Protein AF-A0A935LG95-F1 (afdb_monomer_lite)

Secondary structure (DSSP, 8-state):
----HHHHHTS-HHHHHT--HHHHTT--HHHHHT--HHHHHT--HHHHTTS-HHHHHT--HHHHHTS-HHHHHHHHHHHTS----S--TT-------SS-HHHHHHHHHHTTTTT--

Radius of gyration: 17.66 Å; chains: 1; bounding box: 37×42×43 Å

pLDDT: mean 70.9, std 18.48, range [40.0, 91.5]

Foldseek 3Di:
DADDLVNQQVDDLVVLLVDDLVVLLPHDLSNLCSHDLSNLLSHDLSNVLSHDPSNVVSHDPSNVVSHDPNSVLSNVVVVPQDPDDPDDPPDPPDDPPDDCPVPSVVVVVVVVPPPDD

Sequence (117 aa):
MRWTTAQIQAMETTDVAAFKTTQVAKLTTDQVASLTTDQIGVLKTAQLAALTTDQVAALTTDQVVALTSVQVAGLTTKGSECADDGTNPGDGDGGHCGAQDAQVAALTTDQGAALTT

Structure (mmCIF, N/CA/C/O backbone):
data_AF-A0A935LG95-F1
#
_entry.id   AF-A0A935LG95-F1
#
loop_
_atom_site.group_PDB
_atom_site.id
_atom_site.type_symbol
_atom_site.label_atom_id
_atom_site.label_alt_id
_atom_site.label_comp_id
_atom_site.label_asym_id
_atom_site.label_entity_id
_atom_site.label_seq_id
_atom_site.pdbx_PDB_ins_code
_atom_site.Cartn_x
_atom_site.Cartn_y
_atom_site.Cartn_z
_atom_site.occupancy
_atom_site.B_iso_or_equiv
_atom_site.auth_seq_id
_atom_site.auth_comp_id
_atom_site.auth_asym_id
_atom_site.auth_atom_id
_atom_site.pdbx_PDB_model_num
ATOM 1 N N . MET A 1 1 ? 14.285 -6.088 -9.999 1.00 57.53 1 MET A N 1
ATOM 2 C CA . MET A 1 1 ? 13.122 -6.850 -10.499 1.00 57.53 1 MET A CA 1
ATOM 3 C C . MET A 1 1 ? 12.017 -5.845 -10.756 1.00 57.53 1 MET A C 1
ATOM 5 O O . MET A 1 1 ? 11.739 -5.072 -9.852 1.00 57.53 1 MET A O 1
ATOM 9 N N . ARG A 1 2 ? 11.477 -5.775 -11.976 1.00 66.44 2 ARG A N 1
ATOM 10 C CA . ARG A 1 2 ? 10.345 -4.899 -12.311 1.00 66.44 2 ARG A CA 1
ATOM 11 C C . ARG A 1 2 ? 9.145 -5.804 -12.559 1.00 66.44 2 ARG A C 1
ATOM 13 O O . ARG A 1 2 ? 9.140 -6.518 -13.555 1.00 66.44 2 ARG A O 1
ATOM 20 N N . TRP A 1 3 ? 8.190 -5.818 -11.636 1.00 80.56 3 TRP A N 1
ATOM 21 C CA . TRP A 1 3 ? 6.910 -6.491 -11.844 1.00 80.56 3 TRP A CA 1
ATOM 22 C C . TRP A 1 3 ? 6.028 -5.642 -12.766 1.00 80.56 3 TRP A C 1
ATOM 24 O O . TRP A 1 3 ? 6.158 -4.419 -12.828 1.00 80.56 3 TRP A O 1
ATOM 34 N N . THR A 1 4 ? 5.151 -6.265 -13.533 1.00 87.88 4 THR A N 1
ATOM 35 C CA . THR A 1 4 ? 4.097 -5.545 -14.261 1.00 87.88 4 THR A CA 1
ATOM 36 C C . THR A 1 4 ? 2.832 -5.507 -13.413 1.00 87.88 4 THR A C 1
ATOM 38 O O . THR A 1 4 ? 2.649 -6.348 -12.537 1.00 87.88 4 THR A O 1
ATOM 41 N N . THR A 1 5 ? 1.941 -4.555 -13.673 1.00 87.12 5 THR A N 1
ATOM 42 C CA . THR A 1 5 ? 0.647 -4.461 -12.978 1.00 87.12 5 THR A CA 1
ATOM 43 C C . THR A 1 5 ? -0.181 -5.738 -13.149 1.00 87.12 5 THR A C 1
ATOM 45 O O . THR A 1 5 ? -0.738 -6.243 -12.184 1.00 87.12 5 THR A O 1
ATOM 48 N N . ALA A 1 6 ? -0.156 -6.342 -14.342 1.00 86.56 6 ALA A N 1
ATOM 49 C CA . ALA A 1 6 ? -0.793 -7.632 -14.607 1.00 86.56 6 ALA A CA 1
ATOM 50 C C . ALA A 1 6 ? -0.173 -8.788 -13.802 1.00 86.56 6 ALA A C 1
ATOM 52 O O . ALA A 1 6 ? -0.890 -9.666 -13.336 1.00 86.56 6 ALA A O 1
ATOM 53 N N . GLN A 1 7 ? 1.151 -8.789 -13.615 1.00 87.94 7 GLN A N 1
ATOM 54 C CA . GLN A 1 7 ? 1.803 -9.795 -12.775 1.00 87.94 7 GLN A CA 1
ATOM 55 C C . GLN A 1 7 ? 1.410 -9.641 -11.311 1.00 87.94 7 GLN A C 1
ATOM 57 O O . GLN A 1 7 ? 1.156 -10.657 -10.684 1.00 87.94 7 GLN A O 1
ATOM 62 N N . ILE A 1 8 ? 1.329 -8.409 -10.795 1.00 87.81 8 I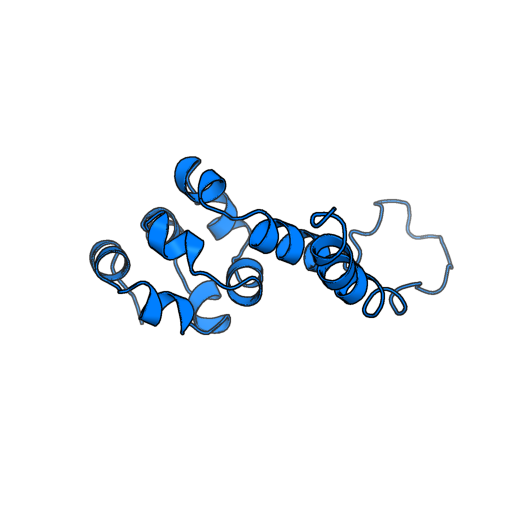LE A N 1
ATOM 63 C CA . ILE A 1 8 ? 0.876 -8.137 -9.423 1.00 87.81 8 ILE A CA 1
ATOM 64 C C . ILE A 1 8 ? -0.548 -8.664 -9.218 1.00 87.81 8 ILE A C 1
ATOM 66 O O . ILE A 1 8 ? -0.786 -9.406 -8.275 1.00 87.81 8 ILE A O 1
ATOM 70 N N . GLN A 1 9 ? -1.459 -8.381 -10.148 1.00 87.19 9 GLN A N 1
ATOM 71 C CA . GLN A 1 9 ? -2.842 -8.869 -10.113 1.00 87.19 9 GLN A CA 1
ATOM 72 C C . GLN A 1 9 ? -2.950 -10.404 -10.144 1.00 87.19 9 GLN A C 1
ATOM 74 O O . GLN A 1 9 ? -3.846 -10.980 -9.538 1.00 87.19 9 GLN A O 1
ATOM 79 N N . ALA A 1 10 ? -2.025 -11.076 -10.833 1.00 88.75 10 ALA A N 1
ATOM 80 C CA . ALA A 1 10 ? -1.988 -12.534 -10.922 1.00 88.75 10 ALA A CA 1
ATOM 81 C C . ALA A 1 10 ? -1.331 -13.221 -9.707 1.00 88.75 10 ALA A C 1
ATOM 83 O O . ALA A 1 10 ? -1.312 -14.450 -9.660 1.00 88.75 10 ALA A O 1
ATOM 84 N N . MET A 1 11 ? -0.763 -12.470 -8.754 1.00 88.31 11 MET A N 1
ATOM 85 C CA . MET A 1 11 ? -0.137 -13.056 -7.566 1.00 88.31 11 MET A CA 1
ATOM 86 C C . MET A 1 11 ? -1.181 -13.564 -6.580 1.00 88.31 11 MET A C 1
ATOM 88 O O . MET A 1 11 ? -2.147 -12.868 -6.256 1.00 88.31 11 MET A O 1
ATOM 92 N N . GLU A 1 12 ? -0.938 -14.751 -6.035 1.00 91.50 12 GLU A N 1
ATOM 93 C CA . GLU A 1 12 ? -1.752 -15.276 -4.951 1.00 91.50 12 GLU A CA 1
ATOM 94 C C . GLU A 1 12 ? -1.548 -14.453 -3.674 1.00 91.50 12 GLU A C 1
ATOM 96 O O . GLU A 1 12 ? -0.458 -13.952 -3.380 1.00 91.50 12 GLU A O 1
ATOM 101 N N . THR A 1 13 ? -2.598 -14.348 -2.864 1.00 87.62 13 THR A N 1
ATOM 102 C CA . THR A 1 13 ? -2.557 -13.645 -1.576 1.00 87.62 13 THR A CA 1
ATOM 103 C C . THR A 1 13 ? -1.496 -14.220 -0.628 1.00 87.62 13 THR A C 1
ATOM 105 O O . THR A 1 13 ? -0.860 -13.477 0.121 1.00 87.62 13 THR A O 1
ATOM 108 N N . THR A 1 14 ? -1.220 -15.524 -0.710 1.00 87.62 14 THR A N 1
ATOM 109 C CA . THR A 1 14 ? -0.139 -16.181 0.042 1.00 87.62 14 THR A CA 1
ATOM 110 C C . THR A 1 14 ? 1.243 -15.639 -0.328 1.00 87.62 14 THR A C 1
ATOM 112 O O . THR A 1 14 ? 2.051 -15.361 0.562 1.00 87.62 14 THR A O 1
ATOM 115 N N . ASP A 1 15 ? 1.509 -15.433 -1.620 1.00 88.00 15 ASP A N 1
ATOM 116 C CA . ASP A 1 15 ? 2.783 -14.880 -2.090 1.00 88.00 15 ASP A CA 1
ATOM 117 C C . ASP A 1 15 ? 2.936 -13.417 -1.667 1.00 88.00 15 ASP A C 1
ATOM 119 O O . ASP A 1 15 ? 4.007 -12.993 -1.223 1.00 88.00 15 ASP A O 1
ATOM 123 N N . VAL A 1 16 ? 1.843 -12.651 -1.729 1.00 86.25 16 VAL A N 1
ATOM 124 C CA . VAL A 1 16 ? 1.812 -11.251 -1.284 1.00 86.25 16 VAL A CA 1
ATOM 125 C C . VAL A 1 16 ? 2.082 -11.146 0.226 1.00 86.25 16 VAL A C 1
ATOM 127 O O . VAL A 1 16 ? 2.896 -10.325 0.659 1.00 86.25 16 VAL A O 1
ATOM 130 N N . ALA A 1 17 ? 1.510 -12.034 1.043 1.00 84.06 17 ALA A N 1
ATOM 131 C CA . ALA A 1 17 ? 1.772 -12.103 2.486 1.00 84.06 17 ALA A CA 1
ATOM 132 C C . ALA A 1 17 ? 3.209 -12.557 2.838 1.00 84.06 17 ALA A C 1
ATOM 134 O O . ALA A 1 17 ? 3.680 -12.352 3.971 1.00 84.06 17 ALA A O 1
ATOM 135 N N . ALA A 1 18 ? 3.913 -13.176 1.886 1.00 87.06 18 ALA A N 1
ATOM 136 C CA . ALA A 1 18 ? 5.307 -13.592 2.011 1.00 87.06 18 ALA A CA 1
ATOM 137 C C . ALA A 1 18 ? 6.313 -12.501 1.593 1.00 87.06 18 ALA A C 1
ATOM 139 O O . ALA A 1 18 ? 7.518 -12.669 1.816 1.00 87.06 18 ALA A O 1
ATOM 140 N N . PHE A 1 19 ? 5.862 -11.371 1.032 1.00 86.62 19 PHE A N 1
ATOM 141 C CA . PHE A 1 19 ? 6.769 -10.293 0.647 1.00 86.62 19 PHE A CA 1
ATOM 142 C C . PHE A 1 19 ? 7.542 -9.703 1.824 1.00 86.62 19 PHE A C 1
ATOM 144 O O . PHE A 1 19 ? 7.018 -9.437 2.906 1.00 86.62 19 PHE A O 1
ATOM 151 N N . LYS A 1 20 ? 8.815 -9.409 1.582 1.00 87.56 20 LYS A N 1
ATOM 152 C CA . LYS A 1 20 ? 9.648 -8.662 2.522 1.00 87.56 20 LYS A CA 1
ATOM 153 C C . LYS A 1 20 ? 9.315 -7.176 2.435 1.00 87.56 20 LYS A C 1
ATOM 155 O O . LYS A 1 20 ? 9.035 -6.652 1.360 1.00 87.56 20 LYS A O 1
ATOM 160 N N . THR A 1 21 ? 9.457 -6.465 3.546 1.00 84.56 21 THR A N 1
ATOM 161 C CA . THR A 1 21 ? 9.292 -5.002 3.619 1.00 84.56 21 THR A CA 1
ATOM 162 C C . THR A 1 21 ? 10.162 -4.262 2.596 1.00 84.56 21 THR A C 1
ATOM 164 O O . THR A 1 21 ? 9.711 -3.333 1.938 1.00 84.56 21 THR A O 1
ATOM 167 N N . THR A 1 22 ? 11.384 -4.746 2.358 1.00 85.00 22 THR A N 1
ATOM 168 C CA . THR A 1 22 ? 12.304 -4.198 1.347 1.00 85.00 22 THR A CA 1
ATOM 169 C C . THR A 1 22 ? 11.852 -4.415 -0.097 1.00 85.00 22 THR A C 1
ATOM 171 O O . THR A 1 22 ? 12.292 -3.686 -0.985 1.00 85.00 22 THR A O 1
ATOM 174 N N . GLN A 1 23 ? 11.015 -5.422 -0.357 1.00 86.25 23 GLN A N 1
ATOM 175 C CA . GLN A 1 23 ? 10.409 -5.654 -1.669 1.00 86.25 23 GLN A CA 1
ATOM 176 C C . GLN A 1 23 ? 9.203 -4.735 -1.869 1.00 86.25 23 GLN A C 1
ATOM 178 O O . GLN A 1 23 ? 9.067 -4.155 -2.942 1.00 86.25 23 GLN A O 1
ATOM 183 N N . VAL A 1 24 ? 8.399 -4.539 -0.820 1.00 85.00 24 VAL A N 1
ATOM 184 C CA . VAL A 1 24 ? 7.241 -3.629 -0.817 1.00 85.00 24 VAL A CA 1
ATOM 185 C C . VAL A 1 24 ? 7.681 -2.177 -1.040 1.00 85.00 24 VAL A C 1
ATOM 187 O O . VAL A 1 24 ? 7.170 -1.509 -1.935 1.00 85.00 24 VAL A O 1
ATOM 190 N N . ALA A 1 25 ? 8.737 -1.728 -0.357 1.00 84.62 25 ALA A N 1
ATOM 191 C CA . ALA A 1 25 ? 9.325 -0.398 -0.557 1.00 84.62 25 ALA A CA 1
ATOM 192 C C . ALA A 1 25 ? 9.892 -0.165 -1.976 1.00 84.62 25 ALA A C 1
ATOM 194 O O . ALA A 1 25 ? 10.165 0.967 -2.364 1.00 84.62 25 ALA A O 1
ATOM 195 N N . LYS A 1 26 ? 10.109 -1.230 -2.762 1.00 87.88 26 LYS A N 1
ATOM 196 C CA . LYS A 1 26 ? 10.597 -1.152 -4.150 1.00 87.88 26 LYS A CA 1
ATOM 197 C C . LYS A 1 26 ? 9.476 -1.162 -5.191 1.00 87.88 26 LYS A C 1
ATOM 199 O O . LYS A 1 26 ? 9.786 -1.081 -6.381 1.00 87.88 26 LYS A O 1
ATOM 204 N N . LEU A 1 27 ? 8.214 -1.292 -4.777 1.00 87.06 27 LEU A N 1
ATOM 205 C CA . LEU A 1 27 ? 7.079 -1.213 -5.691 1.00 87.06 27 LEU A CA 1
ATOM 206 C C . LEU A 1 27 ? 6.947 0.202 -6.269 1.00 87.06 27 LEU A C 1
ATOM 208 O O . LEU A 1 27 ? 7.281 1.193 -5.628 1.00 87.06 27 LEU A O 1
ATOM 212 N N . THR A 1 28 ? 6.458 0.320 -7.494 1.00 90.69 28 THR A N 1
ATOM 213 C CA . THR A 1 28 ? 6.079 1.618 -8.059 1.00 90.69 28 THR A CA 1
ATOM 214 C C . THR A 1 28 ? 4.654 1.968 -7.643 1.00 90.69 28 THR A C 1
ATOM 216 O O . THR A 1 28 ? 3.855 1.083 -7.340 1.00 90.69 28 THR A O 1
ATOM 219 N N . THR A 1 29 ? 4.303 3.250 -7.674 1.00 89.44 29 THR A N 1
ATOM 220 C CA . THR A 1 29 ? 2.935 3.727 -7.412 1.00 89.44 29 THR A CA 1
ATOM 221 C C . THR A 1 29 ? 1.902 3.034 -8.305 1.00 89.44 29 THR A C 1
ATOM 223 O O . THR A 1 29 ? 0.884 2.570 -7.806 1.00 89.44 29 THR A O 1
ATOM 226 N N . ASP A 1 30 ? 2.210 2.834 -9.592 1.00 89.19 30 ASP A N 1
ATOM 227 C CA . ASP A 1 30 ? 1.338 2.101 -10.526 1.00 89.19 30 ASP A CA 1
ATOM 228 C C . ASP A 1 30 ? 1.102 0.638 -10.115 1.00 89.19 30 ASP A C 1
ATOM 230 O O . ASP A 1 30 ? 0.014 0.095 -10.305 1.00 89.19 30 ASP A O 1
ATOM 234 N N . GLN A 1 31 ? 2.125 -0.025 -9.563 1.00 90.00 31 GL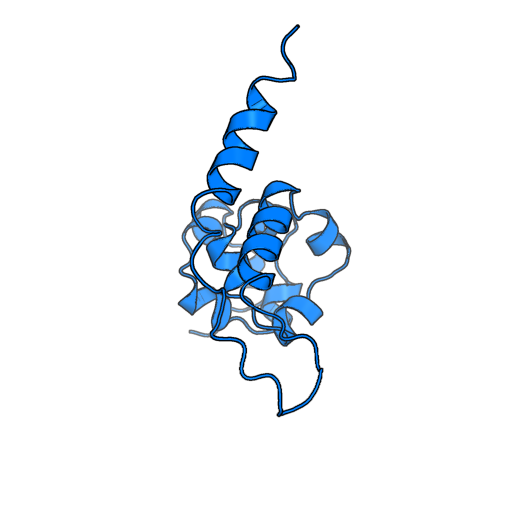N A N 1
ATOM 235 C CA . GLN A 1 31 ? 2.012 -1.405 -9.082 1.00 90.00 31 GLN A CA 1
ATOM 236 C C . GLN A 1 31 ? 1.172 -1.468 -7.808 1.00 90.00 31 GLN A C 1
ATOM 238 O O . GLN A 1 31 ? 0.366 -2.382 -7.672 1.00 90.00 31 GLN A O 1
ATOM 243 N N . VAL A 1 32 ? 1.330 -0.489 -6.913 1.00 88.75 32 VAL A N 1
ATOM 244 C CA . VAL A 1 32 ? 0.541 -0.376 -5.678 1.00 88.75 32 VAL A CA 1
ATOM 245 C C . VAL A 1 32 ? -0.930 -0.100 -5.993 1.00 88.75 32 VAL A C 1
ATOM 247 O O . VAL A 1 32 ? -1.802 -0.802 -5.488 1.00 88.75 32 VAL A O 1
ATOM 250 N N . ALA A 1 33 ? -1.216 0.818 -6.918 1.00 88.62 33 ALA A N 1
ATOM 251 C CA . ALA A 1 33 ? -2.572 1.072 -7.411 1.00 88.62 33 ALA A CA 1
ATOM 252 C C . ALA A 1 33 ? -3.197 -0.152 -8.113 1.00 88.62 33 ALA A C 1
ATOM 254 O O . ALA A 1 33 ? -4.414 -0.260 -8.221 1.00 88.62 33 ALA A O 1
ATOM 255 N N . SER A 1 34 ? -2.365 -1.091 -8.573 1.00 91.06 34 SER A N 1
ATOM 256 C CA . SER A 1 34 ? -2.794 -2.330 -9.228 1.00 91.06 34 SER A CA 1
ATOM 257 C C . SER A 1 34 ? -2.888 -3.534 -8.285 1.00 91.06 34 SER A C 1
ATOM 259 O O . SER A 1 34 ? -3.015 -4.649 -8.776 1.00 91.06 34 SER A O 1
ATOM 261 N N . LEU A 1 35 ? -2.802 -3.363 -6.965 1.00 89.00 35 LEU A N 1
ATOM 262 C CA . LEU A 1 35 ? -3.101 -4.440 -6.012 1.00 89.00 35 LEU A CA 1
ATOM 263 C C . LEU A 1 35 ? -4.620 -4.634 -5.888 1.00 89.00 35 LEU A C 1
ATOM 265 O O . LEU A 1 35 ? -5.365 -3.655 -5.842 1.00 89.00 35 LEU A O 1
ATOM 269 N N . THR A 1 36 ? -5.105 -5.870 -5.786 1.00 90.75 36 THR A N 1
ATOM 270 C CA . THR A 1 36 ? -6.520 -6.098 -5.440 1.00 90.75 36 THR A CA 1
ATOM 271 C C . THR A 1 36 ? -6.789 -5.796 -3.969 1.00 90.75 36 THR A C 1
ATOM 273 O O . THR A 1 36 ? -5.892 -5.837 -3.128 1.00 90.75 36 THR A O 1
ATOM 276 N N . THR A 1 37 ? -8.055 -5.564 -3.628 1.00 88.81 37 THR A N 1
ATOM 277 C CA . THR A 1 37 ? -8.510 -5.465 -2.234 1.00 88.81 37 THR A CA 1
ATOM 278 C C . THR A 1 37 ? -8.191 -6.730 -1.432 1.00 88.81 37 THR A C 1
ATOM 280 O O . THR A 1 37 ? -7.788 -6.629 -0.276 1.00 88.81 37 THR A O 1
ATOM 283 N N . ASP A 1 38 ? -8.273 -7.911 -2.054 1.00 88.50 38 ASP A N 1
ATOM 284 C CA . ASP A 1 38 ? -7.925 -9.187 -1.413 1.00 88.50 38 ASP A CA 1
ATOM 285 C C . ASP A 1 38 ? -6.428 -9.272 -1.089 1.00 88.50 38 ASP A C 1
ATOM 287 O O . ASP A 1 38 ? -6.038 -9.732 -0.016 1.00 88.50 38 ASP A O 1
ATOM 291 N N . GLN A 1 39 ? -5.575 -8.786 -1.996 1.00 89.88 39 GLN A N 1
ATOM 292 C CA . GLN A 1 39 ? -4.128 -8.717 -1.791 1.00 89.88 39 GLN A CA 1
ATOM 293 C C . GLN A 1 39 ? -3.753 -7.699 -0.711 1.00 89.88 39 GLN A C 1
ATOM 295 O O . GLN A 1 39 ? -2.846 -7.961 0.076 1.00 89.88 39 GLN A O 1
ATOM 300 N N . ILE A 1 40 ? -4.460 -6.568 -0.625 1.00 87.12 40 ILE A N 1
ATOM 301 C CA . ILE A 1 40 ? -4.278 -5.585 0.452 1.00 87.12 40 ILE A CA 1
ATOM 302 C C . ILE A 1 40 ? -4.706 -6.167 1.807 1.00 87.12 40 ILE A C 1
ATOM 304 O O . ILE A 1 40 ? -3.994 -5.997 2.799 1.00 87.12 40 ILE A O 1
ATOM 308 N N . GLY A 1 41 ? -5.814 -6.908 1.859 1.00 84.81 41 GLY A N 1
ATOM 309 C CA . GLY A 1 41 ? -6.328 -7.509 3.094 1.00 84.81 41 GLY A CA 1
ATOM 310 C C . GLY A 1 41 ? -5.379 -8.527 3.738 1.00 84.81 41 GLY A C 1
ATOM 311 O O . GLY A 1 41 ? -5.389 -8.695 4.956 1.00 84.81 41 GLY A O 1
ATOM 312 N N . VAL A 1 42 ? -4.509 -9.167 2.950 1.00 87.62 42 VAL A N 1
ATOM 313 C CA . VAL A 1 42 ? -3.508 -10.127 3.454 1.00 87.62 42 VAL A CA 1
ATOM 314 C C . VAL A 1 42 ? -2.141 -9.510 3.773 1.00 87.62 42 VAL A C 1
ATOM 316 O O . VAL A 1 42 ? -1.261 -10.212 4.283 1.00 87.62 42 VAL A O 1
ATOM 319 N N . LEU A 1 43 ? -1.933 -8.215 3.500 1.00 85.31 43 LEU A N 1
ATOM 320 C CA . LEU A 1 43 ? -0.689 -7.535 3.860 1.00 85.31 43 LEU A CA 1
ATOM 321 C C . LEU A 1 43 ? -0.542 -7.424 5.380 1.00 85.31 43 LEU A C 1
ATOM 323 O O . LEU A 1 43 ? -1.448 -7.041 6.114 1.00 85.31 43 LEU A O 1
ATOM 327 N N . LYS A 1 44 ? 0.657 -7.695 5.873 1.00 85.31 44 LYS A N 1
ATOM 328 C CA . LYS A 1 44 ? 1.013 -7.524 7.281 1.00 85.31 44 LYS A CA 1
ATOM 329 C C . LYS A 1 44 ? 1.255 -6.049 7.583 1.00 85.31 44 LYS A C 1
ATOM 331 O O . LYS A 1 44 ? 1.739 -5.299 6.737 1.00 85.31 44 LYS A O 1
ATOM 336 N N . THR A 1 45 ? 1.039 -5.656 8.834 1.00 82.44 45 THR A N 1
ATOM 337 C CA . THR A 1 45 ? 1.333 -4.301 9.337 1.00 82.44 45 THR A CA 1
ATOM 338 C C . THR A 1 45 ? 2.766 -3.861 9.030 1.00 82.44 45 THR A C 1
ATOM 340 O O . THR A 1 45 ? 2.987 -2.729 8.620 1.00 82.44 45 THR A O 1
ATOM 343 N N . ALA A 1 46 ? 3.740 -4.773 9.124 1.00 81.88 46 ALA A N 1
ATOM 344 C CA . ALA A 1 46 ? 5.132 -4.498 8.764 1.00 81.88 46 ALA A CA 1
ATOM 345 C C . ALA A 1 46 ? 5.327 -4.166 7.272 1.00 81.88 46 ALA A C 1
ATOM 347 O O . ALA A 1 46 ? 6.182 -3.353 6.937 1.00 81.88 46 ALA A O 1
ATOM 348 N N . GLN A 1 47 ? 4.559 -4.794 6.375 1.00 85.25 47 GLN A N 1
ATOM 349 C CA . GLN A 1 47 ? 4.611 -4.526 4.933 1.00 85.25 47 GLN A CA 1
ATOM 350 C C . GLN A 1 47 ? 3.943 -3.187 4.608 1.00 85.25 47 GLN A C 1
ATOM 352 O O . GLN A 1 47 ? 4.507 -2.404 3.853 1.00 85.25 47 GLN A O 1
ATOM 357 N N . LEU A 1 48 ? 2.800 -2.893 5.233 1.00 83.50 48 LEU A N 1
ATOM 358 C CA . LEU A 1 48 ? 2.115 -1.602 5.111 1.00 83.50 48 LEU A CA 1
ATOM 359 C C . LEU A 1 48 ? 2.976 -0.444 5.630 1.00 83.50 48 LEU A C 1
ATOM 361 O O . LEU A 1 48 ? 3.090 0.577 4.966 1.00 83.50 48 LEU A O 1
ATOM 365 N N . ALA A 1 49 ? 3.661 -0.633 6.760 1.00 81.38 49 ALA A N 1
ATOM 366 C CA . ALA A 1 49 ? 4.606 0.342 7.308 1.00 81.38 49 ALA A CA 1
ATOM 367 C C . ALA A 1 49 ? 5.873 0.524 6.451 1.00 81.38 49 ALA A C 1
ATOM 369 O O . ALA A 1 49 ? 6.634 1.462 6.670 1.00 81.38 49 ALA A O 1
ATOM 370 N N . ALA A 1 50 ? 6.128 -0.379 5.502 1.00 85.00 50 ALA A N 1
ATOM 371 C CA . ALA A 1 50 ? 7.234 -0.266 4.559 1.00 85.00 50 ALA A CA 1
ATOM 372 C C . ALA A 1 50 ? 6.852 0.479 3.271 1.00 85.00 50 ALA A C 1
ATOM 374 O O . ALA A 1 50 ? 7.723 0.684 2.423 1.00 85.00 50 ALA A O 1
ATOM 375 N N . LEU A 1 51 ? 5.577 0.854 3.109 1.00 83.94 51 LEU A N 1
ATOM 376 C CA . LEU A 1 51 ? 5.145 1.703 2.007 1.00 83.94 51 LEU A CA 1
ATOM 377 C C . LEU A 1 51 ? 5.678 3.125 2.201 1.00 83.94 51 LEU A C 1
ATOM 379 O O . LEU A 1 51 ? 5.673 3.671 3.302 1.00 83.94 51 LEU A O 1
ATOM 383 N N . THR A 1 52 ? 6.128 3.737 1.114 1.00 84.31 52 THR A N 1
ATOM 384 C CA . THR A 1 52 ? 6.511 5.147 1.082 1.00 84.31 52 THR A CA 1
ATOM 385 C C . THR A 1 52 ? 5.272 6.036 0.992 1.00 84.31 52 THR A C 1
ATOM 387 O O . THR A 1 52 ? 4.208 5.599 0.552 1.00 84.31 52 THR A O 1
ATOM 390 N N . THR A 1 53 ? 5.407 7.314 1.345 1.00 82.69 53 THR A N 1
ATOM 391 C CA . THR A 1 53 ? 4.308 8.289 1.256 1.00 82.69 53 THR A CA 1
ATOM 392 C C . THR A 1 53 ? 3.701 8.362 -0.148 1.00 82.69 53 THR A C 1
ATOM 394 O O . THR A 1 53 ? 2.481 8.390 -0.282 1.00 82.69 53 THR A O 1
ATOM 397 N N . ASP A 1 54 ? 4.530 8.303 -1.195 1.00 84.00 54 ASP A N 1
ATOM 398 C CA . ASP A 1 54 ? 4.061 8.308 -2.588 1.00 84.00 54 ASP A CA 1
ATOM 399 C C . ASP A 1 54 ? 3.247 7.053 -2.932 1.00 84.00 54 ASP A C 1
ATOM 401 O O . ASP A 1 54 ? 2.254 7.124 -3.652 1.00 84.00 54 ASP A O 1
ATOM 405 N N . GLN A 1 55 ? 3.645 5.890 -2.406 1.00 86.38 55 GLN A N 1
ATOM 406 C CA . GLN A 1 55 ? 2.916 4.635 -2.595 1.00 86.38 55 GLN A CA 1
ATOM 407 C C . GLN A 1 55 ? 1.580 4.643 -1.847 1.00 86.38 55 GLN A C 1
ATOM 409 O O . GLN A 1 55 ? 0.582 4.178 -2.392 1.00 86.38 55 GLN A O 1
ATOM 414 N N . VAL A 1 56 ? 1.543 5.203 -0.634 1.00 84.38 56 VAL A N 1
ATOM 415 C CA . VAL A 1 56 ? 0.300 5.383 0.131 1.00 84.38 56 VAL A CA 1
ATOM 416 C C . VAL A 1 56 ? -0.640 6.351 -0.590 1.00 84.38 56 VAL A C 1
ATOM 418 O O . VAL A 1 56 ? -1.831 6.077 -0.689 1.00 84.38 56 VAL A O 1
ATOM 421 N N . ALA A 1 57 ? -0.113 7.436 -1.164 1.00 83.81 57 ALA A N 1
ATOM 422 C CA . ALA A 1 57 ? -0.894 8.378 -1.967 1.00 83.81 57 ALA A CA 1
ATOM 423 C C . ALA A 1 57 ? -1.433 7.766 -3.274 1.00 83.81 57 ALA A C 1
ATOM 425 O O . ALA A 1 57 ? -2.413 8.262 -3.825 1.00 83.81 57 ALA A O 1
ATOM 426 N N . ALA A 1 58 ? -0.810 6.692 -3.767 1.00 88.31 58 ALA A N 1
ATOM 427 C CA . ALA A 1 58 ? -1.257 5.956 -4.946 1.00 88.31 58 ALA A CA 1
ATOM 428 C C . ALA A 1 58 ? -2.338 4.901 -4.647 1.00 88.31 58 ALA A C 1
ATOM 430 O O . ALA A 1 58 ? -2.873 4.311 -5.588 1.00 88.31 58 ALA A O 1
ATOM 431 N N . LEU A 1 59 ? -2.664 4.647 -3.373 1.00 86.00 59 LEU A N 1
ATOM 432 C CA . LEU A 1 59 ? -3.759 3.749 -3.013 1.00 86.00 59 LEU A CA 1
ATOM 433 C C . LEU A 1 59 ? -5.105 4.357 -3.419 1.00 86.00 59 LEU A C 1
ATOM 435 O O . LEU A 1 59 ? -5.405 5.523 -3.169 1.00 86.00 59 LEU A O 1
ATOM 439 N N . THR A 1 60 ? -5.942 3.528 -4.025 1.00 87.19 60 THR A N 1
ATOM 440 C CA . THR A 1 60 ? -7.326 3.862 -4.353 1.00 87.19 60 THR A CA 1
ATOM 441 C C . THR A 1 60 ? -8.211 3.786 -3.111 1.00 87.19 60 THR A C 1
ATOM 443 O O . THR A 1 60 ? -7.898 3.099 -2.136 1.00 87.19 60 THR A O 1
ATOM 446 N N . THR A 1 61 ? -9.360 4.461 -3.145 1.00 84.19 61 THR A N 1
ATOM 447 C CA . THR A 1 61 ? -10.315 4.451 -2.029 1.00 84.19 61 THR A CA 1
ATOM 448 C C . THR A 1 61 ? -10.773 3.037 -1.672 1.00 84.19 61 THR A C 1
ATOM 450 O O . THR A 1 61 ? -10.833 2.711 -0.491 1.00 84.19 61 THR A O 1
ATOM 453 N N . ASP A 1 62 ? -11.009 2.172 -2.662 1.00 84.06 62 ASP A N 1
ATOM 454 C CA . ASP A 1 62 ? -11.423 0.782 -2.424 1.00 84.06 62 ASP A CA 1
ATOM 455 C C . ASP A 1 62 ? -10.336 -0.028 -1.701 1.00 84.06 62 ASP A C 1
ATOM 457 O O . ASP A 1 62 ? -10.632 -0.803 -0.793 1.00 84.06 62 ASP A O 1
ATOM 461 N N . GLN A 1 63 ? -9.062 0.191 -2.042 1.00 85.19 63 GLN A N 1
ATOM 462 C CA . GLN A 1 63 ? -7.931 -0.450 -1.361 1.00 85.19 63 GLN A CA 1
ATOM 463 C C . GLN A 1 63 ? -7.780 0.042 0.082 1.00 85.19 63 GLN A C 1
ATOM 465 O O . GLN A 1 63 ? -7.476 -0.753 0.967 1.00 85.19 63 GLN A O 1
ATOM 470 N N . VAL A 1 64 ? -8.022 1.332 0.338 1.00 82.38 64 VAL A N 1
ATOM 471 C CA . VAL A 1 64 ? -8.013 1.889 1.700 1.00 82.38 64 VAL A CA 1
ATOM 472 C C . VAL A 1 64 ? -9.175 1.332 2.526 1.00 82.38 64 VAL A C 1
ATOM 474 O O . VAL A 1 64 ? -8.982 1.008 3.693 1.00 82.38 64 VAL A O 1
ATOM 477 N N . VAL A 1 65 ? -10.358 1.157 1.930 1.00 81.75 65 VAL A N 1
ATOM 478 C CA . VAL A 1 65 ? -11.517 0.526 2.589 1.00 81.75 65 VAL A CA 1
ATOM 479 C C . VAL A 1 65 ? -11.272 -0.960 2.871 1.00 81.75 65 VAL A C 1
ATOM 481 O O . VAL A 1 65 ? -11.770 -1.483 3.866 1.00 81.75 65 VAL A O 1
ATOM 484 N N . ALA A 1 66 ? -10.481 -1.637 2.037 1.00 84.50 66 ALA A N 1
ATOM 485 C CA . ALA A 1 66 ? -10.085 -3.026 2.255 1.00 84.50 66 ALA A CA 1
ATOM 486 C C . ALA A 1 66 ? -9.070 -3.215 3.400 1.00 84.50 66 ALA A C 1
ATOM 488 O O . ALA A 1 66 ? -8.851 -4.350 3.830 1.00 84.50 66 ALA A O 1
ATOM 489 N N . LEU A 1 67 ? -8.457 -2.138 3.916 1.00 81.25 67 LEU A N 1
ATOM 490 C CA . LEU A 1 67 ? -7.603 -2.217 5.100 1.00 81.25 67 LEU A CA 1
ATOM 491 C C . LEU A 1 67 ? -8.445 -2.538 6.336 1.00 81.25 67 LEU A C 1
ATOM 493 O O . LEU A 1 67 ? -9.388 -1.836 6.696 1.00 81.25 67 LEU A O 1
ATOM 497 N N 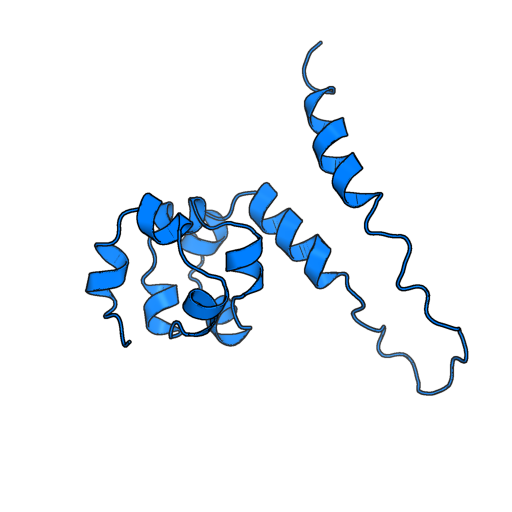. THR A 1 68 ? -8.056 -3.595 7.036 1.00 78.25 68 THR A N 1
ATOM 498 C CA . THR A 1 68 ? -8.670 -3.982 8.304 1.00 78.25 68 THR A CA 1
ATOM 499 C C . THR A 1 68 ? -8.290 -3.006 9.421 1.00 78.25 68 THR A C 1
ATOM 501 O O . THR A 1 68 ? -7.216 -2.398 9.419 1.00 78.25 68 THR A O 1
ATOM 504 N N . SER A 1 69 ? -9.138 -2.903 10.446 1.00 69.94 69 SER A N 1
ATOM 505 C CA . SER A 1 69 ? -8.866 -2.088 11.640 1.00 69.94 69 SER A CA 1
ATOM 506 C C . SER A 1 69 ? -7.541 -2.451 12.323 1.00 69.94 69 SER A C 1
ATOM 508 O O . SER A 1 69 ? -6.848 -1.569 12.821 1.00 69.94 69 SER A O 1
ATOM 510 N N . VAL A 1 70 ? -7.143 -3.728 12.286 1.00 68.38 70 VAL A N 1
ATOM 511 C CA . VAL A 1 70 ? -5.858 -4.220 12.814 1.00 68.38 70 VAL A CA 1
ATOM 512 C C . VAL A 1 70 ? -4.672 -3.684 12.007 1.00 68.38 70 VAL A C 1
ATOM 514 O O . VAL A 1 70 ? -3.664 -3.274 12.581 1.00 68.38 70 VAL A O 1
ATOM 517 N N . GLN A 1 71 ? -4.787 -3.656 10.677 1.00 75.44 71 GLN A N 1
ATOM 518 C CA . GLN A 1 71 ? -3.756 -3.108 9.793 1.00 75.44 71 GLN A CA 1
ATOM 519 C C . GLN A 1 71 ? -3.574 -1.599 10.005 1.00 75.44 71 GLN A C 1
ATOM 521 O O . GLN A 1 71 ? -2.439 -1.127 10.091 1.00 75.44 71 GLN A O 1
ATOM 526 N N . VAL A 1 72 ? -4.680 -0.863 10.155 1.00 74.31 72 VAL A N 1
ATOM 527 C CA . VAL A 1 72 ? -4.669 0.582 10.437 1.00 74.31 72 VAL A CA 1
ATOM 528 C C . VAL A 1 72 ? -4.098 0.870 11.828 1.00 74.31 72 VAL A C 1
ATOM 530 O O . VAL A 1 72 ? -3.235 1.737 11.960 1.00 74.31 72 VAL A O 1
ATOM 533 N N . ALA A 1 73 ? -4.497 0.109 12.850 1.00 68.06 73 ALA A N 1
ATOM 534 C CA . ALA A 1 73 ? -3.964 0.246 14.207 1.00 68.06 73 ALA A CA 1
ATOM 535 C C . ALA A 1 73 ? -2.450 -0.024 14.276 1.00 68.06 73 ALA A C 1
ATOM 537 O O . ALA A 1 73 ? -1.731 0.665 14.991 1.00 68.06 73 ALA A O 1
ATOM 538 N N . GLY A 1 74 ? -1.934 -0.976 13.493 1.00 65.94 74 GLY A N 1
ATOM 539 C CA . GLY A 1 74 ? -0.490 -1.213 13.405 1.00 65.94 74 GLY A CA 1
ATOM 540 C C . GLY A 1 74 ? 0.292 -0.082 12.719 1.00 65.94 74 GLY A C 1
ATOM 541 O O . GLY A 1 74 ? 1.488 0.077 12.970 1.00 65.94 74 GLY A O 1
ATOM 542 N N . LEU A 1 75 ? -0.368 0.710 11.866 1.00 67.44 75 LEU A N 1
ATOM 543 C CA . LEU A 1 75 ? 0.229 1.876 11.212 1.00 67.44 75 LEU A CA 1
ATOM 544 C C . LEU A 1 75 ? 0.302 3.071 12.173 1.00 67.44 75 LEU A C 1
ATOM 546 O O . LEU A 1 75 ? 1.328 3.747 12.228 1.00 67.44 75 LEU A O 1
ATOM 550 N N . THR A 1 76 ? -0.744 3.297 12.977 1.00 61.12 76 THR A N 1
ATOM 551 C CA . THR A 1 76 ? -0.773 4.389 13.967 1.00 61.12 76 THR A CA 1
ATOM 552 C C . THR A 1 76 ? 0.259 4.183 15.069 1.00 61.12 76 THR A C 1
ATOM 554 O O . THR A 1 76 ? 0.883 5.147 15.502 1.00 61.12 76 THR A O 1
ATOM 557 N N . THR A 1 77 ? 0.527 2.939 15.471 1.00 53.84 77 THR A N 1
ATOM 558 C CA . THR A 1 77 ? 1.512 2.638 16.522 1.00 53.84 77 THR A CA 1
ATOM 559 C C . THR A 1 77 ? 2.957 2.883 16.088 1.00 53.84 77 THR A C 1
ATOM 561 O O . THR A 1 77 ? 3.783 3.182 16.938 1.00 53.84 77 THR A O 1
ATOM 564 N N . LYS A 1 78 ? 3.263 2.823 14.782 1.00 51.84 78 LYS A N 1
ATOM 565 C CA . LYS A 1 78 ? 4.569 3.242 14.234 1.00 51.84 78 LYS A CA 1
ATOM 566 C C . LYS A 1 78 ? 4.609 4.707 13.793 1.00 51.84 78 LYS A C 1
ATOM 568 O O . LYS A 1 78 ? 5.655 5.332 13.885 1.00 51.84 78 LYS A O 1
ATOM 573 N N . GLY A 1 79 ? 3.483 5.269 13.345 1.00 46.16 79 GLY A N 1
ATOM 574 C CA . GLY A 1 79 ? 3.351 6.706 13.060 1.00 46.16 79 GLY A CA 1
ATOM 575 C C . GLY A 1 79 ? 3.390 7.588 14.314 1.00 46.16 79 GLY A C 1
ATOM 576 O O . GLY A 1 79 ? 3.549 8.798 14.201 1.00 46.16 79 GLY A O 1
ATOM 577 N N . SER A 1 80 ? 3.275 6.979 15.498 1.00 45.47 80 SER A N 1
ATOM 578 C CA . SER A 1 80 ? 3.422 7.631 16.803 1.00 45.47 80 SER A CA 1
ATOM 579 C C . SER A 1 80 ? 4.824 7.461 17.401 1.00 45.47 80 SER A C 1
ATOM 581 O O . SER A 1 80 ? 4.997 7.675 18.594 1.00 45.47 80 SER A O 1
ATOM 583 N N . GLU A 1 81 ? 5.843 7.078 16.629 1.00 48.41 81 GLU A N 1
ATOM 584 C CA . GLU A 1 81 ? 7.224 7.358 17.036 1.00 48.41 81 GLU A CA 1
ATOM 585 C C . GLU A 1 81 ? 7.520 8.802 16.617 1.00 48.41 81 GLU A C 1
ATOM 587 O O . GLU A 1 81 ? 7.953 9.079 15.503 1.00 48.41 81 GLU A O 1
ATOM 592 N N . CYS A 1 82 ? 7.159 9.712 17.527 1.00 43.06 82 CYS A N 1
ATOM 593 C CA . CYS A 1 82 ? 7.479 11.140 17.547 1.00 43.06 82 CYS A CA 1
ATOM 594 C C . CYS A 1 82 ? 7.280 11.899 16.217 1.00 43.06 82 CYS A C 1
ATOM 596 O O . CYS A 1 82 ? 8.247 12.286 15.567 1.00 43.06 82 CYS A O 1
ATOM 598 N N . ALA A 1 83 ? 6.029 12.222 15.857 1.00 48.09 83 ALA A N 1
ATOM 599 C CA . ALA A 1 83 ? 5.811 13.522 15.223 1.00 48.09 83 ALA A CA 1
ATOM 600 C C . ALA A 1 83 ? 6.117 14.555 16.309 1.00 48.09 83 ALA A C 1
ATOM 602 O O . ALA A 1 83 ? 5.327 14.727 17.242 1.00 48.09 83 ALA A O 1
ATOM 603 N N . ASP A 1 84 ? 7.317 15.125 16.255 1.00 49.25 84 ASP A N 1
ATOM 604 C CA . ASP A 1 84 ? 7.635 16.302 17.031 1.00 49.25 84 ASP A CA 1
ATOM 605 C C . ASP A 1 84 ? 6.564 17.348 16.720 1.00 49.25 84 ASP A C 1
ATOM 607 O O . ASP A 1 84 ? 6.293 17.701 15.570 1.00 49.25 84 ASP A O 1
ATOM 611 N N . ASP A 1 85 ? 5.868 17.759 17.774 1.00 49.47 85 ASP A N 1
ATOM 612 C CA . ASP A 1 85 ? 5.170 19.027 17.794 1.00 49.47 85 ASP A CA 1
ATOM 613 C C . ASP A 1 85 ? 6.144 20.074 17.250 1.00 49.47 85 ASP A C 1
ATOM 615 O O . ASP A 1 85 ? 7.261 20.200 17.747 1.00 49.47 85 ASP A O 1
ATOM 619 N N . GLY A 1 86 ? 5.749 20.777 16.192 1.00 54.47 86 GLY A N 1
ATOM 620 C CA . GLY A 1 86 ? 6.539 21.823 15.554 1.00 54.47 86 GLY A CA 1
ATOM 621 C C . GLY A 1 86 ? 6.709 23.064 16.435 1.00 54.47 86 GLY A C 1
ATOM 622 O O . GLY A 1 86 ? 6.574 24.188 15.947 1.00 54.47 86 GLY A O 1
ATOM 623 N N . THR A 1 87 ? 6.992 22.899 17.723 1.00 50.19 87 THR A N 1
ATOM 624 C CA . THR A 1 87 ? 7.270 23.963 18.672 1.00 50.19 87 THR A CA 1
ATOM 625 C C . THR A 1 87 ? 8.771 24.032 18.936 1.00 50.19 87 THR A C 1
ATOM 627 O O . THR A 1 87 ? 9.379 23.211 19.597 1.00 50.19 87 THR A O 1
ATOM 630 N N . ASN A 1 88 ? 9.353 25.071 18.342 1.00 43.16 88 ASN A N 1
ATOM 631 C CA . ASN A 1 88 ? 10.549 25.807 18.743 1.00 43.16 88 ASN A CA 1
ATOM 632 C C . ASN A 1 88 ? 11.853 25.050 19.098 1.00 43.16 88 ASN 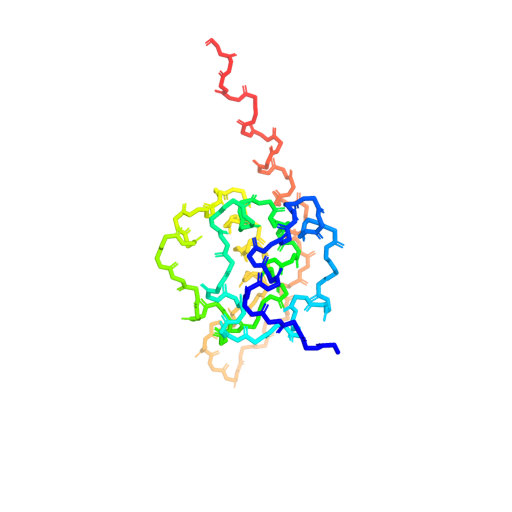A C 1
ATOM 634 O O . ASN A 1 88 ? 11.921 24.276 20.047 1.00 43.16 88 ASN A O 1
ATOM 638 N N . PRO A 1 89 ? 12.986 25.425 18.467 1.00 47.81 89 PRO A N 1
ATOM 639 C CA . PRO A 1 89 ? 14.311 25.018 18.925 1.00 47.81 89 PRO A CA 1
ATOM 640 C C . PRO A 1 89 ? 14.657 25.734 20.246 1.00 47.81 89 PRO A C 1
ATOM 642 O O . PRO A 1 89 ? 15.285 26.794 20.241 1.00 47.81 89 PRO A O 1
ATOM 645 N N . GLY A 1 90 ? 14.214 25.186 21.380 1.00 55.91 90 GLY A N 1
ATOM 646 C CA . GLY A 1 90 ? 14.457 25.776 22.700 1.00 55.91 90 GLY A CA 1
ATOM 647 C C . GLY A 1 90 ? 14.113 24.913 23.917 1.00 55.91 90 GLY A C 1
ATOM 648 O O . GLY A 1 90 ? 14.663 25.175 24.986 1.00 55.91 90 GLY A O 1
ATOM 649 N N . ASP A 1 91 ? 13.279 23.881 23.783 1.00 50.12 91 ASP A N 1
ATOM 650 C CA . ASP A 1 91 ? 12.837 23.100 24.941 1.00 50.12 91 ASP A CA 1
ATOM 651 C C . ASP A 1 91 ? 13.842 21.985 25.266 1.00 50.12 91 ASP A C 1
ATOM 653 O O . ASP A 1 91 ? 13.960 20.965 24.589 1.00 50.12 91 ASP A O 1
ATOM 657 N N . GLY A 1 92 ? 14.637 22.219 26.312 1.00 53.50 92 GLY A N 1
ATOM 658 C CA . GLY A 1 92 ? 15.633 21.293 26.859 1.00 53.50 92 GLY A CA 1
ATOM 659 C C . GLY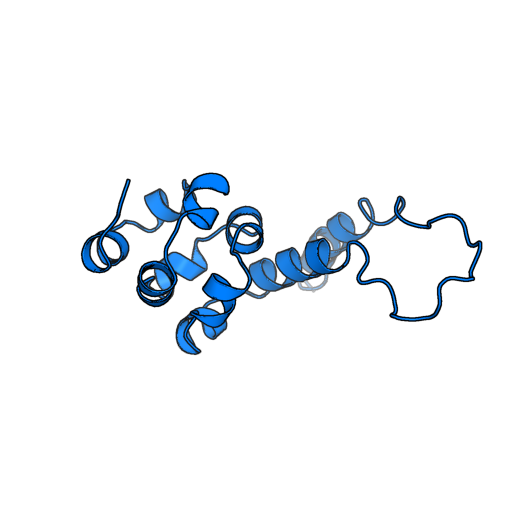 A 1 92 ? 15.037 20.089 27.598 1.00 53.50 92 GLY A C 1
ATOM 660 O O . GLY A 1 92 ? 15.637 19.622 28.568 1.00 53.50 92 GLY A O 1
ATOM 661 N N . ASP A 1 93 ? 13.883 19.586 27.167 1.00 53.09 93 ASP A N 1
ATOM 662 C CA . ASP A 1 93 ? 13.214 18.444 27.780 1.00 53.09 93 ASP A CA 1
ATOM 663 C C . ASP A 1 93 ? 13.752 17.148 27.167 1.00 53.09 93 ASP A C 1
ATOM 665 O O . ASP A 1 93 ? 13.397 16.730 26.065 1.00 53.09 93 ASP A O 1
ATOM 669 N N . GLY A 1 94 ? 14.683 16.524 27.895 1.00 48.84 94 GLY A N 1
ATOM 670 C CA . GLY A 1 94 ? 15.255 15.222 27.567 1.00 48.84 94 GLY A CA 1
ATOM 671 C C . GLY A 1 94 ? 14.174 14.216 27.160 1.00 48.84 94 GLY A C 1
ATOM 672 O O . GLY A 1 94 ? 13.227 13.967 27.901 1.00 48.84 94 GLY A O 1
ATOM 673 N N . GLY A 1 95 ? 14.340 13.665 25.956 1.00 49.25 95 GLY A N 1
ATOM 674 C CA . GLY A 1 95 ? 13.352 12.869 25.239 1.00 49.25 95 GLY A CA 1
ATOM 675 C C . GLY A 1 95 ? 12.676 11.774 26.062 1.00 49.25 95 GLY A C 1
ATOM 676 O O . GLY A 1 95 ? 13.310 10.837 26.544 1.00 49.25 95 GLY A O 1
ATOM 677 N N . HIS A 1 96 ? 11.348 11.844 26.117 1.00 51.75 96 HIS A N 1
ATOM 678 C CA . HIS A 1 96 ? 10.499 10.714 26.473 1.00 51.75 96 HIS A CA 1
ATOM 679 C C . HIS A 1 96 ? 10.142 9.927 25.207 1.00 51.75 96 HIS A C 1
ATOM 681 O O . HIS A 1 96 ? 9.015 9.963 24.724 1.00 51.75 96 HIS A O 1
ATOM 687 N N . CYS A 1 97 ? 11.114 9.194 24.673 1.00 53.72 97 CYS A N 1
ATOM 688 C CA . CYS A 1 97 ? 10.909 8.142 23.680 1.00 53.72 97 CYS A CA 1
ATOM 689 C C . CYS A 1 97 ? 11.494 6.843 24.251 1.00 53.72 97 CYS A C 1
ATOM 691 O O . CYS A 1 97 ? 12.668 6.535 24.077 1.00 53.72 97 CYS A O 1
ATOM 693 N N . GLY A 1 98 ? 10.701 6.102 25.034 1.00 44.81 98 GLY A N 1
ATOM 694 C CA . GLY A 1 98 ? 11.204 4.850 25.617 1.00 44.81 98 GLY A CA 1
ATOM 695 C C . GLY A 1 98 ? 10.251 4.002 26.460 1.00 44.81 98 GLY A C 1
ATOM 696 O O . GLY A 1 98 ? 10.658 2.928 26.887 1.00 44.81 98 GLY A O 1
ATOM 697 N N . ALA A 1 99 ? 9.005 4.426 26.715 1.00 44.84 99 ALA A N 1
ATOM 698 C CA . ALA A 1 99 ? 8.095 3.686 27.607 1.00 44.84 99 ALA A CA 1
ATOM 699 C C . ALA A 1 99 ? 6.847 3.071 26.932 1.00 44.84 99 ALA A C 1
ATOM 701 O O . ALA A 1 99 ? 6.077 2.390 27.604 1.00 44.84 99 ALA A O 1
ATOM 702 N N . GLN A 1 100 ? 6.623 3.275 25.628 1.00 47.06 100 GLN A N 1
ATOM 703 C CA . GLN A 1 100 ? 5.335 2.958 24.979 1.00 47.06 100 GLN A CA 1
ATOM 704 C C . GLN A 1 100 ? 5.257 1.556 24.336 1.00 47.06 100 GLN A C 1
ATOM 706 O O . GLN A 1 100 ? 4.154 1.074 24.074 1.00 47.06 100 GLN A O 1
ATOM 711 N N . ASP A 1 101 ? 6.383 0.850 24.164 1.00 47.59 101 ASP A N 1
ATOM 712 C CA . ASP A 1 101 ? 6.434 -0.492 23.546 1.00 47.59 101 ASP A CA 1
ATOM 713 C C . ASP A 1 101 ? 5.658 -1.572 24.330 1.00 47.59 101 ASP A C 1
ATOM 715 O O . ASP A 1 101 ? 5.151 -2.532 23.752 1.00 47.59 101 ASP A O 1
ATOM 719 N N . ALA A 1 102 ? 5.499 -1.418 25.649 1.00 42.66 102 ALA A N 1
ATOM 720 C CA . ALA A 1 102 ? 4.791 -2.399 26.478 1.00 42.66 102 ALA A CA 1
ATOM 721 C C . ALA A 1 102 ? 3.262 -2.195 26.519 1.00 42.66 102 ALA A C 1
ATOM 723 O O . ALA A 1 102 ? 2.523 -3.142 26.787 1.00 42.66 102 ALA A O 1
ATOM 724 N N . GLN A 1 103 ? 2.764 -0.980 26.260 1.00 44.44 103 GLN A N 1
ATOM 725 C CA . GLN A 1 103 ? 1.342 -0.648 26.443 1.00 44.44 103 GLN A CA 1
ATOM 726 C C . GLN A 1 103 ? 0.490 -0.938 25.196 1.00 44.44 103 GLN A C 1
ATOM 728 O O . GLN A 1 103 ? -0.696 -1.237 25.322 1.00 44.44 103 GLN A O 1
ATOM 733 N N . VAL A 1 104 ? 1.081 -0.939 23.997 1.00 49.22 104 VAL A N 1
ATOM 734 C CA . VAL A 1 104 ? 0.363 -1.242 22.743 1.00 49.22 104 VAL A CA 1
ATOM 735 C C . VAL A 1 104 ? 0.035 -2.736 22.612 1.00 49.22 104 VAL A C 1
ATOM 737 O O . VAL A 1 104 ? -1.058 -3.092 22.174 1.00 49.22 104 VAL A O 1
ATOM 740 N N . ALA A 1 105 ? 0.931 -3.623 23.057 1.00 48.94 105 ALA A N 1
ATOM 741 C CA . ALA A 1 105 ? 0.677 -5.068 23.087 1.00 48.94 105 ALA A CA 1
ATOM 742 C C . ALA A 1 105 ? -0.454 -5.459 24.064 1.00 48.94 105 ALA A C 1
ATOM 744 O O . ALA A 1 105 ? -1.123 -6.478 23.878 1.00 48.94 105 ALA A O 1
ATOM 745 N N . ALA A 1 106 ? -0.704 -4.637 25.090 1.00 42.81 106 ALA A N 1
ATOM 746 C CA . ALA A 1 106 ? -1.800 -4.849 26.031 1.00 42.81 106 ALA A CA 1
ATOM 747 C C . ALA A 1 106 ? -3.174 -4.529 25.411 1.00 42.81 106 ALA A C 1
ATOM 749 O O . ALA A 1 106 ? -4.143 -5.231 25.695 1.00 42.81 106 ALA A O 1
ATOM 750 N N . LEU A 1 107 ? -3.264 -3.543 24.506 1.00 42.62 107 LEU A N 1
ATOM 751 C CA . LEU A 1 107 ? -4.539 -3.136 23.896 1.00 42.62 107 LEU A CA 1
ATOM 752 C C . LEU A 1 107 ? -5.159 -4.217 22.994 1.00 42.62 107 LEU A C 1
ATOM 754 O O . LEU A 1 107 ? -6.379 -4.327 22.928 1.00 42.62 107 LEU A O 1
ATOM 758 N N . THR A 1 108 ? -4.354 -5.042 22.321 1.00 49.47 108 THR A N 1
ATOM 759 C CA . THR A 1 108 ? -4.868 -6.148 21.487 1.00 49.47 108 THR A CA 1
ATOM 760 C C . THR A 1 108 ? -5.215 -7.398 22.294 1.00 49.47 108 THR A C 1
ATOM 762 O O . THR A 1 108 ? -6.001 -8.221 21.830 1.00 49.47 108 THR A O 1
ATOM 765 N N . THR A 1 109 ? -4.675 -7.532 23.509 1.00 46.94 109 THR A N 1
ATOM 766 C CA . THR 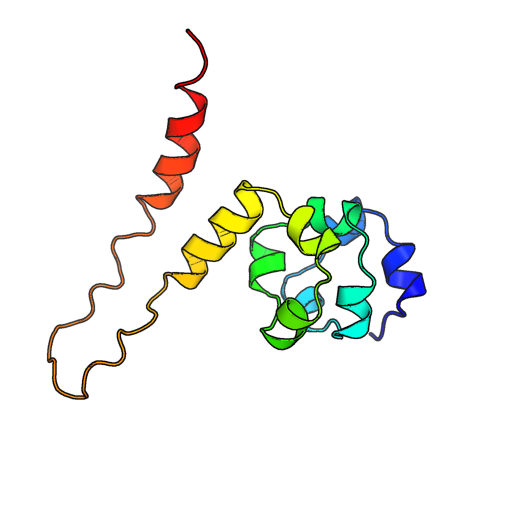A 1 109 ? -4.983 -8.652 24.412 1.00 46.94 109 THR A CA 1
ATOM 767 C C . THR A 1 109 ? -6.269 -8.392 25.208 1.00 46.94 109 THR A C 1
ATOM 769 O O . THR A 1 109 ? -7.036 -9.321 25.454 1.00 46.94 109 THR A O 1
ATOM 772 N N . ASP A 1 110 ? -6.558 -7.133 25.552 1.00 40.81 110 ASP A N 1
ATOM 773 C CA . ASP A 1 110 ? -7.713 -6.765 26.385 1.00 40.81 110 ASP A CA 1
ATOM 774 C C . ASP A 1 110 ? -9.054 -6.755 25.613 1.00 40.81 110 ASP A C 1
ATOM 776 O O . ASP A 1 110 ? -10.098 -7.127 26.151 1.00 40.81 110 ASP A O 1
ATOM 780 N N . GLN A 1 111 ? -9.050 -6.456 24.305 1.00 43.62 111 GLN A N 1
ATOM 781 C CA . GLN A 1 111 ? -10.295 -6.380 23.516 1.00 43.62 111 GLN A CA 1
ATOM 782 C C . GLN A 1 111 ? -10.894 -7.737 23.101 1.00 43.62 111 GLN A C 1
ATOM 784 O O . GLN A 1 111 ? -12.028 -7.782 22.626 1.00 43.62 111 GLN A O 1
ATOM 789 N N . GLY A 1 112 ? -10.187 -8.852 23.320 1.00 44.06 112 GLY A N 1
ATOM 790 C CA . GLY A 1 112 ? -10.733 -10.201 23.120 1.00 44.06 112 GLY A CA 1
ATOM 791 C C . GLY A 1 112 ? -11.569 -10.722 24.297 1.00 44.06 112 GLY A C 1
ATOM 792 O O . GLY A 1 112 ? -12.395 -11.613 24.110 1.00 44.06 112 GLY A O 1
ATOM 793 N N . ALA A 1 113 ? -11.389 -10.169 25.502 1.00 42.78 113 ALA A N 1
ATOM 794 C CA . ALA A 1 113 ? -12.070 -10.642 26.712 1.00 42.78 113 ALA A CA 1
ATOM 795 C C . ALA A 1 113 ? -13.408 -9.929 26.983 1.00 42.78 113 ALA A C 1
ATOM 797 O O . ALA A 1 113 ? -14.269 -10.478 27.666 1.00 42.78 113 ALA A O 1
ATOM 798 N N . ALA A 1 114 ? -13.622 -8.736 26.420 1.00 40.28 114 ALA A N 1
ATOM 799 C CA . ALA A 1 114 ? -14.802 -7.914 26.706 1.00 40.28 114 ALA A CA 1
ATOM 800 C C . ALA A 1 114 ? -16.063 -8.264 25.885 1.00 40.28 114 ALA A C 1
ATOM 802 O O . ALA A 1 114 ? -17.098 -7.631 26.079 1.00 40.28 114 ALA A O 1
ATOM 803 N N . LEU A 1 115 ? -16.011 -9.253 24.980 1.00 40.59 115 LEU A N 1
ATOM 804 C CA . LEU A 1 115 ? -17.135 -9.595 24.089 1.00 40.59 115 LEU A CA 1
ATOM 805 C C . LEU A 1 115 ? -17.792 -10.962 24.348 1.00 40.59 115 LEU A C 1
ATOM 807 O O . LEU A 1 115 ? -18.562 -11.429 23.513 1.00 40.59 115 LEU A O 1
ATOM 811 N N . THR A 1 116 ? -17.519 -11.600 25.490 1.00 40.00 116 THR A N 1
ATOM 812 C CA . THR A 1 116 ? -18.206 -12.847 25.874 1.00 40.00 116 THR A CA 1
ATOM 813 C C . THR A 1 116 ? -18.814 -12.710 27.267 1.00 40.00 116 THR A C 1
ATOM 815 O O . THR A 1 116 ? -18.250 -13.160 28.262 1.00 40.00 116 THR A O 1
ATOM 818 N N . THR A 1 117 ? -19.975 -12.061 27.318 1.00 44.41 117 THR A N 1
ATOM 819 C CA . THR A 1 117 ? -20.992 -12.296 28.355 1.00 44.41 117 THR A CA 1
ATOM 820 C C . THR A 1 117 ? -22.262 -12.738 27.659 1.00 44.41 117 THR A C 1
ATOM 822 O O . THR A 1 117 ? -22.532 -12.180 26.572 1.00 44.41 117 THR A O 1
#